Protein AF-A0A419H494-F1 (afdb_monomer)

Radius of gyration: 14.92 Å; Cα contacts (8 Å, |Δi|>4): 57; chains: 1; bounding box: 42×27×32 Å

Solvent-accessible surface area (backbone atoms only — not comparable to full-atom values): 4843 Å² total; per-residue (Å²): 132,89,84,78,73,80,77,49,71,51,44,52,52,36,52,50,50,53,51,53,32,54,75,70,70,46,65,64,51,77,48,67,52,97,83,49,76,66,48,46,71,37,46,57,69,58,50,75,75,38,88,85,79,71,65,78,72,90,52,85,55,79,79,80,87,68,86,82,76,83,85,129

Structure (mmCIF, N/CA/C/O backbone):
data_AF-A0A419H494-F1
#
_entry.id   AF-A0A419H494-F1
#
loop_
_atom_site.group_PDB
_atom_site.id
_atom_site.type_symbol
_atom_site.label_atom_id
_atom_site.label_alt_id
_atom_site.label_comp_id
_atom_site.label_asym_id
_atom_site.label_entity_id
_atom_site.label_seq_id
_atom_site.pdbx_PDB_ins_code
_atom_site.Cartn_x
_atom_site.Cartn_y
_atom_site.Cartn_z
_atom_site.occupancy
_atom_site.B_iso_or_equiv
_atom_site.auth_seq_id
_atom_site.auth_comp_id
_atom_site.auth_asym_id
_atom_site.auth_atom_id
_atom_site.pdbx_PDB_model_num
ATOM 1 N N . MET A 1 1 ? 24.271 -1.980 13.768 1.00 40.75 1 MET A N 1
ATOM 2 C CA . MET A 1 1 ? 22.823 -1.800 13.539 1.00 40.75 1 MET A CA 1
ATOM 3 C C . MET A 1 1 ? 22.242 -3.183 13.325 1.00 40.75 1 MET A C 1
ATOM 5 O O . MET A 1 1 ? 22.520 -3.783 12.299 1.00 40.75 1 MET A O 1
ATOM 9 N N . ASN A 1 2 ? 21.556 -3.734 14.325 1.00 40.44 2 ASN A N 1
ATOM 10 C CA . ASN A 1 2 ? 20.989 -5.081 14.237 1.00 40.44 2 ASN A CA 1
ATOM 11 C C . ASN A 1 2 ? 19.625 -4.997 13.549 1.00 40.44 2 ASN A C 1
ATOM 13 O O . ASN A 1 2 ? 18.608 -4.790 14.204 1.00 40.44 2 ASN A O 1
ATOM 17 N N . SER A 1 3 ? 19.607 -5.115 12.225 1.00 52.69 3 SER A N 1
ATOM 18 C CA . SER A 1 3 ? 18.383 -5.223 11.429 1.00 52.69 3 SER A CA 1
ATOM 19 C C . SER A 1 3 ? 17.861 -6.663 11.471 1.00 52.69 3 SER A C 1
ATOM 21 O O . SER A 1 3 ? 17.917 -7.376 10.477 1.00 52.69 3 SER A O 1
ATOM 23 N N . ASN A 1 4 ? 17.379 -7.095 12.637 1.00 51.56 4 ASN A N 1
ATOM 24 C CA . ASN A 1 4 ? 16.671 -8.367 12.807 1.00 51.56 4 ASN A CA 1
ATOM 25 C C . ASN A 1 4 ? 15.170 -8.108 12.996 1.00 51.56 4 ASN A C 1
ATOM 27 O O . ASN A 1 4 ? 14.574 -8.595 13.950 1.00 51.56 4 ASN A O 1
ATOM 31 N N . PHE A 1 5 ? 14.557 -7.324 12.108 1.00 58.22 5 PHE A N 1
ATOM 32 C CA . PHE A 1 5 ? 13.116 -7.446 11.900 1.00 58.22 5 PHE A CA 1
ATOM 33 C C . PHE A 1 5 ? 12.931 -8.595 10.908 1.00 58.22 5 PHE A C 1
ATOM 35 O O . PHE A 1 5 ? 13.243 -8.404 9.730 1.00 58.22 5 PHE A O 1
ATOM 42 N N . PRO A 1 6 ? 12.510 -9.800 11.338 1.00 61.25 6 PRO A N 1
ATOM 43 C CA . PRO A 1 6 ? 12.139 -10.833 10.390 1.00 61.25 6 PRO A CA 1
ATOM 44 C C . PRO A 1 6 ? 10.949 -10.300 9.594 1.00 61.25 6 PRO A C 1
ATOM 46 O O . PRO A 1 6 ? 9.840 -10.184 10.111 1.00 61.25 6 PRO A O 1
ATOM 49 N N . LEU A 1 7 ? 11.201 -9.920 8.341 1.00 67.06 7 LEU A N 1
ATOM 50 C CA . LEU A 1 7 ? 10.146 -9.625 7.383 1.00 67.06 7 LEU A CA 1
ATOM 51 C C . LEU A 1 7 ? 9.290 -10.885 7.274 1.00 67.06 7 LEU A C 1
ATOM 53 O O . LEU A 1 7 ? 9.739 -11.911 6.764 1.00 67.06 7 LEU A O 1
ATOM 57 N N . ASN A 1 8 ? 8.078 -10.823 7.818 1.00 81.44 8 ASN A N 1
ATOM 58 C CA . ASN A 1 8 ? 7.117 -11.900 7.669 1.00 81.44 8 ASN A CA 1
ATOM 59 C C . ASN A 1 8 ? 6.701 -12.012 6.187 1.00 81.44 8 ASN A C 1
ATOM 61 O O . ASN A 1 8 ? 6.903 -11.095 5.383 1.00 81.44 8 ASN A O 1
ATOM 65 N N . ASN A 1 9 ? 6.105 -13.147 5.820 1.00 84.62 9 ASN A N 1
ATOM 66 C CA . ASN A 1 9 ? 5.700 -13.394 4.434 1.00 84.62 9 ASN A CA 1
ATOM 67 C C . ASN A 1 9 ? 4.727 -12.324 3.907 1.00 84.62 9 ASN A C 1
ATOM 69 O O . ASN A 1 9 ? 4.812 -11.954 2.741 1.00 84.62 9 ASN A O 1
ATOM 73 N N . PHE A 1 10 ? 3.870 -11.758 4.768 1.00 86.94 10 PHE A N 1
ATOM 74 C CA . PHE A 1 10 ? 2.930 -10.707 4.374 1.00 86.94 10 PHE A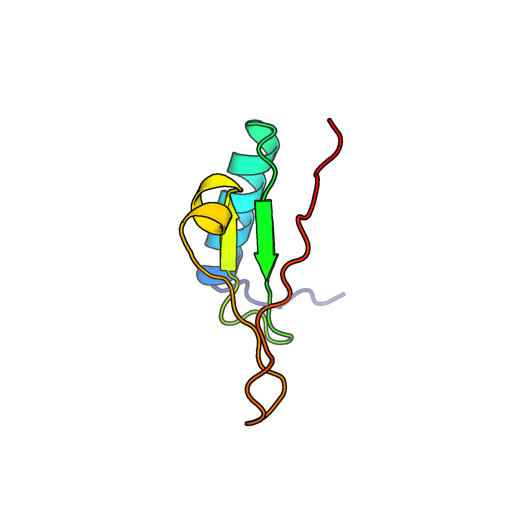 CA 1
ATOM 75 C C . PHE A 1 10 ? 3.642 -9.430 3.914 1.00 86.94 10 PHE A C 1
ATOM 77 O O . PHE A 1 10 ? 3.256 -8.841 2.904 1.00 86.94 10 PHE A O 1
ATOM 84 N N . CYS A 1 11 ? 4.707 -9.016 4.603 1.00 89.00 11 CYS A N 1
ATOM 85 C CA . CYS A 1 11 ? 5.520 -7.873 4.193 1.00 89.00 11 CYS A CA 1
ATOM 86 C C . CYS A 1 11 ? 6.227 -8.117 2.863 1.00 89.00 11 CYS A C 1
ATOM 88 O O . CYS A 1 11 ? 6.250 -7.228 2.015 1.00 89.00 11 CYS A O 1
ATOM 90 N N . LEU A 1 12 ? 6.783 -9.313 2.663 1.00 91.06 12 LEU A N 1
ATOM 91 C CA . LEU A 1 12 ? 7.444 -9.662 1.404 1.00 91.06 12 LEU A CA 1
ATOM 92 C C . LEU A 1 12 ? 6.454 -9.654 0.233 1.00 91.06 12 LEU A C 1
ATOM 94 O O . LEU A 1 12 ? 6.764 -9.108 -0.826 1.00 91.06 12 LEU A O 1
ATOM 98 N N . ASP A 1 13 ? 5.247 -10.180 0.437 1.00 92.31 13 ASP A N 1
ATOM 99 C CA . ASP A 1 13 ? 4.184 -10.148 -0.566 1.00 92.31 13 ASP A CA 1
ATOM 100 C C . ASP A 1 13 ? 3.713 -8.725 -0.875 1.00 92.31 13 ASP A C 1
ATOM 102 O O . ASP A 1 13 ? 3.520 -8.377 -2.043 1.00 92.31 13 ASP A O 1
ATOM 106 N N . ALA A 1 14 ? 3.580 -7.875 0.145 1.00 94.06 14 ALA A N 1
ATOM 107 C CA . ALA A 1 14 ? 3.242 -6.471 -0.045 1.00 94.06 14 ALA A CA 1
ATOM 108 C C . ALA A 1 14 ? 4.331 -5.729 -0.833 1.00 94.06 14 ALA A C 1
ATOM 110 O O . ALA A 1 14 ? 4.022 -5.043 -1.805 1.00 94.06 14 ALA A O 1
ATOM 111 N N . ILE A 1 15 ? 5.606 -5.906 -0.471 1.00 94.31 15 ILE A N 1
ATOM 112 C CA . ILE A 1 15 ? 6.744 -5.311 -1.188 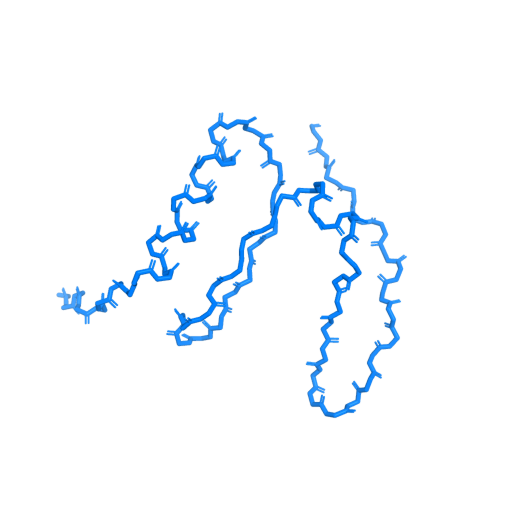1.00 94.31 15 ILE A CA 1
ATOM 113 C C . ILE A 1 15 ? 6.754 -5.766 -2.647 1.00 94.31 15 ILE A C 1
ATOM 115 O O . ILE A 1 15 ? 6.907 -4.939 -3.547 1.00 94.31 15 ILE A O 1
ATOM 119 N N . ARG A 1 16 ? 6.541 -7.062 -2.895 1.00 95.94 16 ARG A N 1
ATOM 120 C CA . ARG A 1 16 ? 6.456 -7.610 -4.249 1.00 95.94 16 ARG A CA 1
ATOM 121 C C . ARG A 1 16 ? 5.340 -6.944 -5.055 1.00 95.94 16 ARG A C 1
ATOM 123 O O . ARG A 1 16 ? 5.627 -6.430 -6.132 1.00 95.94 16 ARG A O 1
ATOM 130 N N . LYS A 1 17 ? 4.119 -6.859 -4.515 1.00 95.88 17 LYS A N 1
ATOM 131 C CA . LYS A 1 17 ? 2.995 -6.177 -5.183 1.00 95.88 17 LYS A CA 1
ATOM 132 C C . LYS A 1 17 ? 3.286 -4.705 -5.476 1.00 95.88 17 LYS A C 1
ATOM 134 O O . LYS A 1 17 ? 3.008 -4.231 -6.572 1.00 95.88 17 LYS A O 1
ATOM 139 N N . MET A 1 18 ? 3.866 -3.979 -4.519 1.00 96.25 18 MET A N 1
ATOM 140 C CA . MET A 1 18 ? 4.228 -2.569 -4.712 1.00 96.25 18 MET A CA 1
ATOM 141 C C . MET A 1 18 ? 5.262 -2.397 -5.830 1.00 96.25 18 MET A C 1
ATOM 143 O O . MET A 1 18 ? 5.130 -1.493 -6.654 1.00 96.25 18 MET A O 1
ATOM 147 N N . ASN A 1 19 ? 6.259 -3.283 -5.898 1.00 97.25 19 ASN A N 1
ATOM 148 C CA . ASN A 1 19 ? 7.259 -3.270 -6.964 1.00 97.25 19 ASN A CA 1
ATOM 149 C C . ASN A 1 19 ? 6.644 -3.606 -8.331 1.00 97.25 19 ASN A C 1
ATOM 151 O O . ASN A 1 19 ? 6.965 -2.943 -9.315 1.00 97.25 19 ASN A O 1
ATOM 155 N N . GLU A 1 20 ? 5.744 -4.591 -8.396 1.00 97.62 20 GLU A N 1
ATOM 156 C CA . GLU A 1 20 ? 5.010 -4.947 -9.617 1.00 97.62 20 GLU A CA 1
ATOM 157 C C . GLU A 1 20 ? 4.178 -3.760 -10.130 1.00 97.62 20 GLU A C 1
ATOM 159 O O . GLU A 1 20 ? 4.299 -3.369 -11.294 1.00 97.62 20 GLU A O 1
ATOM 164 N N . TYR A 1 21 ? 3.393 -3.121 -9.259 1.00 96.25 21 TYR A N 1
ATOM 165 C CA . TYR A 1 21 ? 2.596 -1.946 -9.620 1.00 96.25 21 TYR A CA 1
ATOM 166 C C . TYR A 1 21 ? 3.469 -0.752 -10.025 1.00 96.25 21 TYR A C 1
ATOM 168 O O . TYR A 1 21 ? 3.187 -0.095 -11.030 1.00 96.25 21 TYR A O 1
ATOM 176 N N . GLY A 1 22 ? 4.573 -0.515 -9.312 1.00 94.88 22 GLY A N 1
ATOM 177 C CA . GLY A 1 22 ? 5.548 0.518 -9.657 1.00 94.88 22 GLY A CA 1
ATOM 178 C C . GLY A 1 22 ? 6.188 0.298 -11.031 1.00 94.88 22 GLY A C 1
ATOM 179 O O . GLY A 1 22 ? 6.270 1.235 -11.826 1.00 94.88 22 GLY A O 1
ATOM 180 N N . ALA A 1 23 ? 6.572 -0.941 -11.354 1.00 97.31 23 ALA A N 1
ATOM 181 C CA . ALA A 1 23 ? 7.135 -1.297 -12.658 1.00 97.31 23 ALA A CA 1
ATOM 182 C C . ALA A 1 23 ? 6.140 -1.053 -13.807 1.00 97.31 23 ALA A C 1
ATOM 184 O O . ALA A 1 23 ? 6.532 -0.601 -14.884 1.00 97.31 23 ALA A O 1
ATOM 185 N N . MET A 1 24 ? 4.849 -1.288 -13.560 1.00 95.81 24 MET A N 1
ATOM 186 C CA . MET A 1 24 ? 3.767 -1.032 -14.516 1.00 95.81 24 MET A CA 1
ATOM 187 C C . MET A 1 24 ? 3.299 0.433 -14.547 1.00 95.81 24 MET A C 1
ATOM 189 O O . MET A 1 24 ? 2.427 0.770 -15.345 1.00 95.81 24 MET A O 1
ATOM 193 N N . ARG A 1 25 ? 3.867 1.315 -13.708 1.00 94.12 25 ARG A N 1
ATOM 194 C CA . ARG A 1 25 ? 3.418 2.709 -13.512 1.00 94.12 25 ARG A CA 1
ATOM 195 C C . ARG A 1 25 ? 1.942 2.820 -13.113 1.00 94.12 25 ARG A C 1
ATOM 197 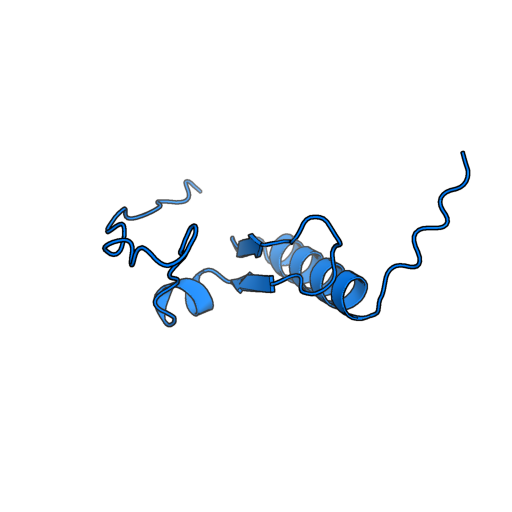O O . ARG A 1 25 ? 1.263 3.780 -13.472 1.00 94.12 25 ARG A O 1
ATOM 204 N N . VAL A 1 26 ? 1.452 1.842 -12.358 1.00 91.75 26 VAL A N 1
ATOM 205 C CA . VAL A 1 26 ? 0.086 1.814 -11.833 1.00 91.75 26 VAL A CA 1
ATOM 206 C C . VAL A 1 26 ? 0.077 2.501 -10.468 1.00 91.75 26 VAL A C 1
ATOM 208 O O . VAL A 1 26 ? 0.818 2.074 -9.584 1.00 91.75 26 VAL A O 1
ATOM 211 N N . PRO A 1 27 ? -0.744 3.542 -10.246 1.00 91.38 27 PRO A N 1
ATOM 212 C CA . PRO A 1 27 ? -0.941 4.088 -8.911 1.00 91.38 27 PRO A CA 1
ATOM 213 C C . PRO A 1 27 ? -1.620 3.056 -8.005 1.00 91.38 27 PRO A C 1
ATOM 215 O O . PRO A 1 27 ? -2.542 2.343 -8.422 1.00 91.38 27 PRO A O 1
ATOM 218 N N . PHE A 1 28 ? -1.181 2.991 -6.752 1.00 93.38 28 PHE A N 1
ATOM 219 C CA . PHE A 1 28 ? -1.698 2.045 -5.770 1.00 93.38 28 PHE A CA 1
ATOM 220 C C . PHE A 1 28 ? -1.780 2.664 -4.372 1.00 93.38 28 PHE A C 1
ATOM 222 O O . PHE A 1 28 ? -1.058 3.607 -4.043 1.00 93.38 28 PHE A O 1
ATOM 229 N N . LEU A 1 29 ? -2.667 2.112 -3.546 1.00 91.12 29 LEU A N 1
ATOM 230 C CA . LEU A 1 29 ? -2.786 2.401 -2.122 1.00 91.12 29 LEU A CA 1
ATOM 231 C C . LEU A 1 29 ? -2.075 1.312 -1.326 1.00 91.12 29 LEU A C 1
ATOM 233 O O . LEU A 1 29 ? -2.314 0.123 -1.533 1.00 91.12 29 LEU A O 1
ATOM 237 N N . PHE A 1 30 ? -1.248 1.736 -0.380 1.00 92.31 30 PHE A N 1
ATOM 238 C CA . PHE A 1 30 ? -0.613 0.863 0.593 1.00 92.31 30 PHE A CA 1
ATOM 239 C C . PHE A 1 30 ? -0.998 1.299 2.007 1.00 92.31 30 PHE A C 1
ATOM 241 O O . PHE A 1 30 ? -0.903 2.481 2.341 1.00 92.31 30 PHE A O 1
ATOM 248 N N . ILE A 1 31 ? -1.445 0.344 2.823 1.00 89.75 31 ILE A N 1
ATOM 249 C CA . ILE A 1 31 ? -1.787 0.536 4.235 1.00 89.75 31 ILE A CA 1
ATOM 250 C C . ILE A 1 31 ? -1.014 -0.492 5.051 1.00 89.75 31 ILE A C 1
ATOM 252 O O . ILE A 1 31 ? -0.976 -1.673 4.715 1.00 89.75 31 ILE A O 1
ATOM 256 N N . VAL A 1 32 ? -0.411 -0.034 6.139 1.00 88.44 32 VAL A N 1
ATOM 257 C CA . VAL A 1 32 ? 0.448 -0.824 7.017 1.00 88.44 32 VAL A CA 1
ATOM 258 C C . VAL A 1 32 ? 0.157 -0.423 8.456 1.0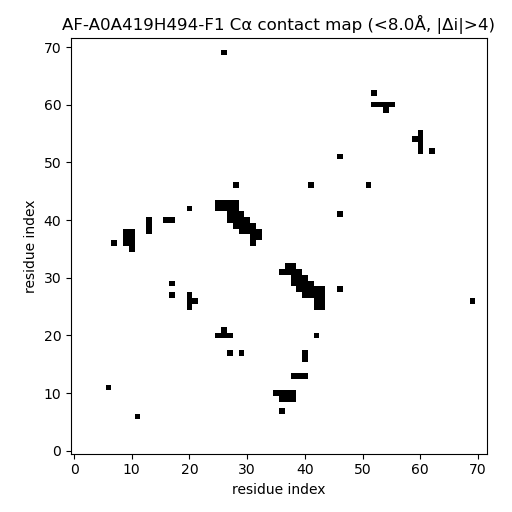0 88.44 32 VAL A C 1
ATOM 260 O O . VAL A 1 32 ? 0.037 0.763 8.764 1.00 88.44 32 VAL A O 1
ATOM 263 N N . ASP A 1 33 ? 0.007 -1.420 9.324 1.00 83.94 33 ASP A N 1
ATOM 264 C CA . ASP A 1 33 ? -0.046 -1.207 10.767 1.00 83.94 33 ASP A CA 1
ATOM 265 C C . ASP A 1 33 ? 1.369 -1.031 11.347 1.00 83.94 33 ASP A C 1
ATOM 267 O O . ASP A 1 33 ? 2.360 -1.395 10.716 1.00 83.94 33 ASP A O 1
ATOM 271 N N . PHE A 1 34 ? 1.469 -0.463 12.550 1.00 82.88 34 PHE A N 1
ATOM 272 C CA . PHE A 1 34 ? 2.757 -0.192 13.202 1.00 82.88 34 PHE A CA 1
ATOM 273 C C . PHE A 1 34 ? 3.637 -1.448 13.355 1.00 82.88 34 PHE A C 1
ATOM 275 O O . PHE A 1 34 ? 4.856 -1.361 13.235 1.00 82.88 34 PHE A O 1
ATOM 282 N N . GLU A 1 35 ? 3.021 -2.611 13.563 1.00 84.75 35 GLU A N 1
ATOM 283 C CA . GLU A 1 35 ? 3.698 -3.900 13.744 1.00 84.75 35 GLU A CA 1
ATOM 284 C C . GLU A 1 35 ? 3.972 -4.623 12.408 1.00 84.75 35 GLU A C 1
ATOM 286 O O . GLU A 1 35 ? 4.597 -5.682 12.383 1.00 84.75 35 GLU A O 1
ATOM 291 N N . MET A 1 36 ? 3.506 -4.067 11.285 1.00 82.81 36 MET A N 1
ATOM 292 C CA . MET A 1 36 ? 3.591 -4.623 9.933 1.00 82.81 36 MET A CA 1
ATOM 293 C C . MET A 1 36 ? 3.021 -6.050 9.801 1.00 82.81 36 MET A C 1
ATOM 295 O O . MET A 1 36 ? 3.497 -6.861 9.003 1.00 82.81 36 MET A O 1
ATOM 299 N N . ASN A 1 37 ? 1.986 -6.388 10.569 1.00 85.06 37 ASN A N 1
ATOM 300 C CA . ASN A 1 37 ? 1.425 -7.743 10.559 1.00 85.06 37 ASN A CA 1
ATOM 301 C C . ASN A 1 37 ? 0.452 -7.981 9.403 1.00 85.06 37 ASN A C 1
ATOM 303 O O . ASN A 1 37 ? 0.333 -9.111 8.924 1.00 85.06 37 ASN A O 1
ATOM 307 N N . LYS A 1 38 ? -0.270 -6.943 8.966 1.00 85.81 38 LYS A N 1
ATOM 308 C CA . LYS A 1 38 ? -1.288 -7.055 7.911 1.00 85.81 38 LYS A CA 1
ATOM 309 C C . LYS A 1 38 ? -1.171 -5.926 6.884 1.00 85.81 38 LYS A C 1
ATOM 311 O O . LYS A 1 38 ? -2.084 -5.106 6.773 1.00 85.81 38 LYS A O 1
ATOM 316 N N . PRO A 1 39 ? -0.064 -5.859 6.127 1.00 91.19 39 PRO A N 1
ATOM 317 C CA . PRO A 1 39 ? 0.050 -4.901 5.041 1.00 91.19 39 PRO A CA 1
ATOM 318 C C . PRO A 1 39 ? -0.994 -5.182 3.949 1.00 91.19 39 PRO A C 1
ATOM 320 O O . PRO A 1 39 ? -1.218 -6.327 3.554 1.00 91.19 39 PRO A O 1
ATOM 323 N N . ILE A 1 40 ? -1.613 -4.122 3.439 1.00 91.31 40 ILE A N 1
ATOM 324 C CA . ILE A 1 40 ? -2.606 -4.156 2.363 1.00 91.31 40 ILE A CA 1
ATOM 325 C C . ILE A 1 40 ? -2.072 -3.321 1.203 1.00 91.31 40 ILE A C 1
ATOM 327 O O . ILE A 1 40 ? -1.680 -2.174 1.401 1.00 91.31 40 ILE A O 1
ATOM 331 N N . VAL A 1 41 ? -2.084 -3.884 -0.007 1.00 93.44 41 VAL A N 1
ATOM 332 C CA . VAL A 1 41 ? -1.702 -3.200 -1.252 1.00 93.44 41 VAL A CA 1
ATOM 333 C C . VAL A 1 41 ? -2.827 -3.391 -2.265 1.00 93.44 41 VAL A C 1
ATOM 335 O O . VAL A 1 41 ? -3.144 -4.534 -2.603 1.00 93.44 41 VAL A O 1
ATOM 338 N N . LEU A 1 42 ? -3.418 -2.290 -2.732 1.00 91.56 42 LEU A N 1
ATOM 339 C CA . LEU A 1 42 ? -4.537 -2.265 -3.680 1.00 91.56 42 LEU A CA 1
ATOM 340 C C . LEU A 1 42 ? -4.207 -1.350 -4.861 1.00 91.56 42 LEU A C 1
ATOM 342 O O . LEU A 1 42 ? -3.777 -0.213 -4.668 1.00 91.56 42 LEU A O 1
ATOM 346 N N . SER A 1 43 ? -4.433 -1.823 -6.080 1.00 90.38 43 SER A N 1
ATOM 347 C CA . SER A 1 43 ? -4.388 -1.014 -7.301 1.00 90.38 43 SER A CA 1
ATOM 348 C C . SER A 1 43 ? -5.554 -0.023 -7.3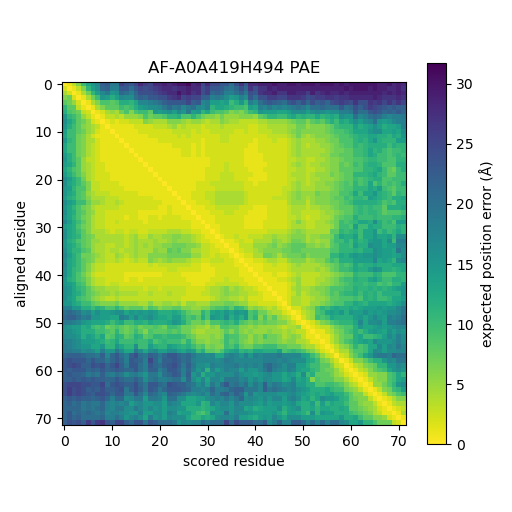58 1.00 90.38 43 SER A C 1
ATOM 350 O O . SER A 1 43 ? -6.559 -0.172 -6.663 1.00 90.38 43 SER A O 1
ATOM 352 N N . THR A 1 44 ? -5.448 0.988 -8.221 1.00 84.69 44 THR A N 1
ATOM 353 C CA . THR A 1 44 ? -6.521 1.983 -8.409 1.00 84.69 44 THR A CA 1
ATOM 354 C C . THR A 1 44 ? -7.865 1.346 -8.794 1.00 84.69 44 THR A C 1
ATOM 356 O O . THR A 1 44 ? -8.908 1.772 -8.294 1.00 84.69 44 THR A O 1
ATOM 359 N N . ASP A 1 45 ? -7.850 0.283 -9.599 1.00 85.19 45 ASP A N 1
ATOM 360 C CA . ASP A 1 45 ? -9.066 -0.431 -10.000 1.00 85.19 45 ASP A CA 1
ATOM 361 C C . ASP A 1 45 ? -9.707 -1.157 -8.807 1.00 85.19 45 ASP A C 1
ATOM 363 O O . ASP A 1 45 ? -10.915 -1.041 -8.581 1.00 85.19 45 ASP A O 1
ATOM 367 N N . GLU A 1 46 ? -8.895 -1.814 -7.973 1.00 84.12 46 GLU A N 1
ATOM 368 C CA . GLU A 1 46 ? -9.349 -2.475 -6.742 1.00 84.12 46 GLU A CA 1
ATOM 369 C C . GLU A 1 46 ? -9.921 -1.475 -5.723 1.00 84.12 46 GLU A C 1
ATOM 371 O O . GLU A 1 46 ? -10.861 -1.808 -5.004 1.00 84.12 46 GLU A O 1
ATOM 376 N N . ILE A 1 47 ? -9.396 -0.247 -5.667 1.00 82.69 47 ILE A N 1
ATOM 377 C CA . ILE A 1 47 ? -9.926 0.839 -4.820 1.00 82.69 47 ILE A CA 1
ATOM 378 C C . ILE A 1 47 ? -11.293 1.297 -5.336 1.00 82.69 47 ILE A C 1
ATOM 380 O O . ILE A 1 47 ? -12.198 1.538 -4.545 1.00 82.69 47 ILE A O 1
ATOM 384 N N . SER A 1 48 ? -11.469 1.424 -6.651 1.00 72.94 48 SER A N 1
ATOM 385 C CA . SER A 1 48 ? -12.737 1.893 -7.222 1.00 72.94 48 SER A CA 1
ATOM 386 C C . SER A 1 48 ? -13.892 0.902 -7.016 1.00 72.94 48 SER A C 1
ATOM 388 O O . SER A 1 48 ? -15.035 1.322 -6.834 1.00 72.94 48 SER A O 1
ATOM 390 N N . GLY A 1 49 ? -13.593 -0.403 -7.007 1.00 65.88 49 GLY A N 1
ATOM 391 C CA . GLY A 1 49 ? -14.577 -1.466 -6.791 1.00 65.88 49 GLY A CA 1
ATOM 392 C C . GLY A 1 49 ? -14.870 -1.767 -5.319 1.00 65.88 49 GLY A C 1
ATOM 393 O O . GLY A 1 49 ? -15.960 -2.235 -4.993 1.00 65.88 49 GLY A O 1
ATOM 394 N N . ASN A 1 50 ? -13.929 -1.479 -4.417 1.00 63.44 50 ASN A N 1
ATOM 395 C CA . ASN A 1 50 ? -14.081 -1.720 -2.988 1.00 63.44 50 ASN A CA 1
ATOM 396 C C . ASN A 1 50 ? -14.317 -0.390 -2.269 1.00 63.44 50 ASN A C 1
ATOM 398 O O . ASN A 1 50 ? -13.441 0.463 -2.234 1.00 63.44 50 ASN A O 1
ATOM 402 N N . ASN A 1 51 ? -15.477 -0.202 -1.637 1.00 71.06 51 ASN A N 1
ATOM 403 C CA . ASN A 1 51 ? -15.694 0.946 -0.752 1.00 71.06 51 ASN A CA 1
ATOM 404 C C . ASN A 1 51 ? -14.721 0.880 0.439 1.00 71.06 51 ASN A C 1
ATOM 406 O O . ASN A 1 51 ? -15.032 0.268 1.462 1.00 71.06 51 ASN A O 1
ATOM 410 N N . ILE A 1 52 ? -13.549 1.503 0.314 1.00 74.88 52 ILE A N 1
ATOM 411 C CA . ILE A 1 52 ? -12.548 1.545 1.379 1.00 74.88 52 ILE A CA 1
ATOM 412 C C . ILE A 1 52 ? -13.070 2.459 2.485 1.00 74.88 52 ILE A C 1
ATOM 414 O O . ILE A 1 52 ? -13.253 3.662 2.296 1.00 74.88 52 ILE A O 1
ATOM 418 N N . ARG A 1 53 ? -13.317 1.866 3.652 1.00 74.50 53 ARG A N 1
ATOM 419 C CA . ARG A 1 53 ? -13.752 2.555 4.867 1.00 74.50 53 ARG A CA 1
ATOM 420 C C . ARG A 1 53 ? -12.651 2.448 5.911 1.00 74.50 53 ARG A C 1
ATOM 422 O O . ARG A 1 53 ? -11.998 1.414 6.018 1.00 74.50 53 AR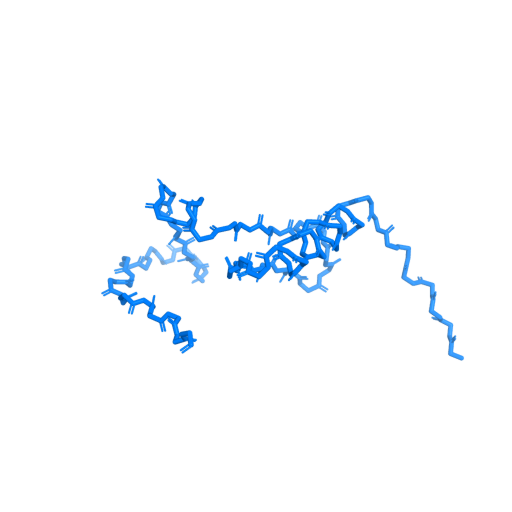G A O 1
ATOM 429 N N . PHE A 1 54 ? -12.467 3.505 6.689 1.00 68.88 54 PHE A N 1
ATOM 430 C CA . PHE A 1 54 ? -11.614 3.482 7.871 1.00 68.88 54 PHE A CA 1
ATOM 431 C C . PHE A 1 54 ? -12.439 3.931 9.074 1.00 68.88 54 PHE A C 1
ATOM 433 O O . PHE A 1 54 ? -13.325 4.768 8.925 1.00 68.88 54 PHE A O 1
ATOM 440 N N . ALA A 1 55 ? -12.153 3.371 10.246 1.00 69.69 55 ALA A N 1
ATOM 441 C CA . ALA A 1 55 ? -12.744 3.774 11.515 1.00 69.69 55 ALA A CA 1
ATOM 442 C C . ALA A 1 55 ? -11.626 3.985 12.535 1.00 69.69 55 ALA A C 1
ATOM 444 O O . ALA A 1 55 ? -10.670 3.211 12.587 1.00 69.69 55 ALA A O 1
ATOM 445 N N . ILE A 1 56 ? -11.733 5.052 13.324 1.00 69.94 56 ILE A N 1
ATOM 446 C CA . ILE A 1 56 ? -10.833 5.322 14.447 1.00 69.94 56 ILE A CA 1
ATOM 447 C C . ILE A 1 56 ? -11.681 5.157 15.713 1.00 69.94 56 ILE A C 1
ATOM 449 O O . ILE A 1 56 ? -12.456 6.045 16.064 1.00 69.94 56 ILE A O 1
ATOM 453 N N . GLY A 1 57 ? -11.579 3.992 16.362 1.00 70.44 57 GLY A N 1
ATOM 454 C CA . GLY A 1 57 ? -12.501 3.576 17.431 1.00 70.44 57 GLY A CA 1
ATOM 455 C C . GLY A 1 57 ? -13.848 3.053 16.901 1.00 70.44 57 GLY A C 1
ATOM 456 O O . GLY A 1 57 ? -13.967 2.738 15.722 1.00 70.44 57 GLY A O 1
ATOM 457 N N . GLU A 1 58 ? -14.870 2.961 17.763 1.00 63.91 58 GLU A N 1
ATOM 458 C CA . GLU A 1 58 ? -16.222 2.467 17.405 1.00 63.91 58 GLU A CA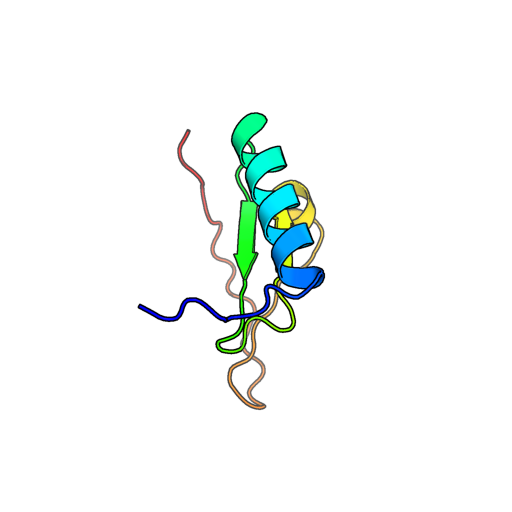 1
ATOM 459 C C . GLU A 1 58 ? -17.096 3.493 16.667 1.00 63.91 58 GLU A C 1
ATOM 461 O O . GLU A 1 58 ? -18.233 3.206 16.299 1.00 63.91 58 GLU A O 1
ATOM 466 N N . LYS A 1 59 ? -16.601 4.715 16.450 1.00 60.44 59 LYS A N 1
ATOM 467 C CA . LYS A 1 59 ? -17.372 5.723 15.727 1.00 60.44 59 LYS A CA 1
ATOM 468 C C . LYS A 1 59 ? -17.318 5.404 14.240 1.00 60.44 59 LYS A C 1
ATOM 470 O O . LYS A 1 59 ? -16.283 5.600 13.604 1.00 60.44 59 LYS A O 1
ATOM 475 N N . GLU A 1 60 ? -18.438 4.933 13.698 1.00 59.81 60 GLU A N 1
ATOM 476 C CA . GLU A 1 60 ? -18.642 4.911 12.254 1.00 59.81 60 GLU A CA 1
ATOM 477 C C . GLU A 1 60 ? -18.360 6.310 11.704 1.00 59.81 60 GLU A C 1
ATOM 479 O O . GLU A 1 60 ? -18.922 7.314 12.151 1.00 59.81 60 GLU A O 1
ATOM 484 N N . VAL A 1 61 ? -17.421 6.379 10.769 1.00 63.50 61 VAL A N 1
ATOM 485 C CA . VAL A 1 61 ? -17.084 7.610 10.066 1.00 63.50 61 VAL A CA 1
ATOM 486 C C . VAL A 1 61 ? -17.804 7.550 8.731 1.00 63.50 61 VAL A C 1
ATOM 488 O O . VAL A 1 61 ? -17.623 6.602 7.964 1.00 63.50 61 VAL A O 1
ATOM 491 N N . GLU A 1 62 ? -18.641 8.555 8.477 1.00 65.00 62 GLU A N 1
ATOM 492 C CA . GLU A 1 62 ? -19.291 8.759 7.183 1.00 65.00 62 GLU A CA 1
ATOM 493 C C . GLU A 1 62 ? -18.246 8.659 6.055 1.00 65.00 62 GLU A C 1
ATOM 495 O O . GLU A 1 62 ? -17.148 9.221 6.188 1.00 65.00 62 GLU A O 1
ATOM 500 N N . PRO A 1 63 ? -18.542 7.956 4.946 1.00 61.66 63 PRO A N 1
ATOM 501 C CA . PRO A 1 63 ? -17.603 7.806 3.845 1.00 61.66 63 PRO A CA 1
ATOM 502 C C . PRO A 1 63 ? -17.118 9.173 3.358 1.00 61.66 63 PRO A C 1
ATOM 504 O O . PRO A 1 63 ? -17.907 10.015 2.925 1.00 61.66 63 PRO A O 1
ATOM 507 N N . ILE A 1 64 ? -15.803 9.396 3.380 1.00 59.75 64 ILE A N 1
ATOM 508 C CA . ILE A 1 64 ? -15.228 10.606 2.794 1.00 59.75 64 ILE A CA 1
ATOM 509 C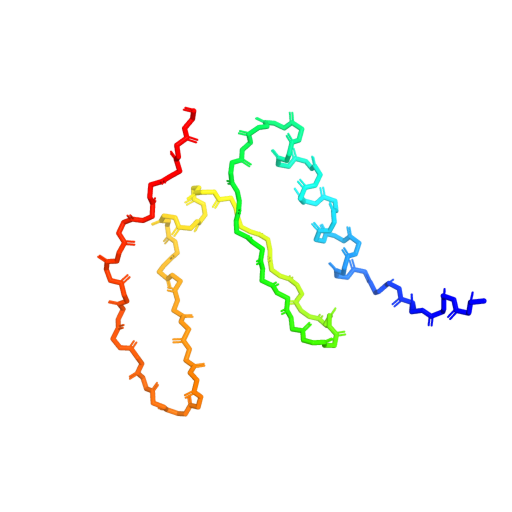 C . ILE A 1 64 ? -15.377 10.493 1.272 1.00 59.75 64 ILE A C 1
ATOM 511 O O . ILE A 1 64 ? -14.564 9.859 0.606 1.00 59.75 64 ILE A O 1
ATOM 515 N N . GLN A 1 65 ? -16.395 11.142 0.700 1.00 55.88 65 GLN A N 1
ATOM 516 C CA . GLN A 1 65 ? -16.575 11.269 -0.753 1.00 55.88 65 GLN A CA 1
ATOM 517 C C . GLN A 1 65 ? -15.578 12.272 -1.365 1.00 55.88 65 GLN A C 1
ATOM 519 O O . GLN A 1 65 ? -15.953 13.200 -2.084 1.00 55.88 65 GLN A O 1
ATOM 524 N N . LYS A 1 66 ? -14.282 12.135 -1.076 1.00 57.41 66 LYS A N 1
ATOM 525 C CA . LYS A 1 66 ? -13.246 12.910 -1.766 1.00 57.41 66 LYS A CA 1
ATOM 526 C C . LYS A 1 66 ? -12.722 1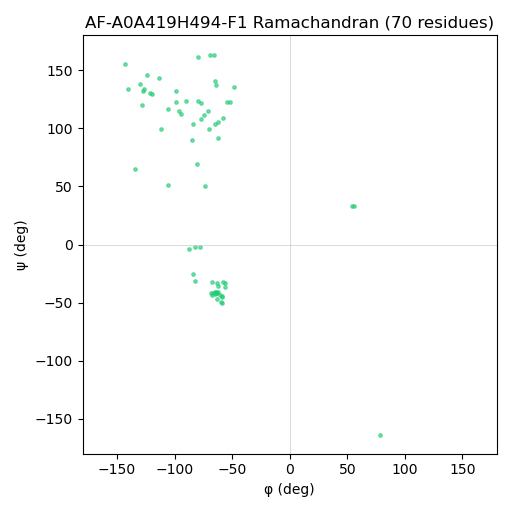2.084 -2.928 1.00 57.41 66 LYS A C 1
ATOM 528 O O . LYS A 1 66 ? -12.048 11.081 -2.727 1.00 57.41 66 LYS A O 1
ATOM 533 N N . LYS A 1 67 ? -13.000 12.535 -4.154 1.00 59.31 67 LYS A N 1
ATOM 534 C CA . LYS A 1 67 ? -12.333 12.011 -5.350 1.00 59.31 67 LYS A CA 1
ATOM 535 C C . LYS A 1 67 ? -10.845 12.360 -5.278 1.00 59.31 67 LYS A C 1
ATOM 537 O O . LYS A 1 67 ? -10.465 13.509 -5.516 1.00 59.31 67 LYS A O 1
ATOM 542 N N . ILE A 1 68 ? -10.013 11.379 -4.941 1.00 64.88 68 ILE A N 1
ATOM 543 C CA . ILE A 1 68 ? -8.556 11.503 -5.012 1.00 64.88 68 ILE A CA 1
ATOM 544 C C . ILE A 1 68 ? -8.177 11.442 -6.492 1.00 64.88 68 ILE A C 1
ATOM 546 O O . ILE A 1 68 ? -8.349 10.415 -7.139 1.00 64.88 68 ILE A O 1
ATOM 550 N N . HIS A 1 69 ? -7.710 12.562 -7.040 1.00 66.38 69 HIS A N 1
ATOM 551 C CA . HIS A 1 69 ? -7.195 12.618 -8.405 1.00 66.38 69 HIS A CA 1
ATOM 552 C C . HIS A 1 69 ? -5.678 12.469 -8.358 1.00 66.38 69 HIS A C 1
ATOM 554 O O . HIS A 1 69 ? -4.982 13.344 -7.839 1.00 66.38 69 HIS A O 1
ATOM 560 N N . PHE A 1 70 ? -5.169 11.375 -8.914 1.00 61.47 70 PHE A N 1
ATOM 561 C CA . PHE A 1 70 ? -3.744 11.228 -9.180 1.00 61.47 70 PHE A CA 1
ATOM 562 C C . PHE A 1 70 ? -3.411 12.047 -10.431 1.00 61.47 70 PHE A C 1
ATOM 564 O O . PHE A 1 70 ? -4.026 11.854 -11.479 1.00 61.47 70 PHE A O 1
ATOM 571 N N . LYS A 1 71 ? -2.489 13.008 -10.315 1.00 58.56 71 LYS A N 1
ATOM 572 C CA . LYS A 1 71 ? -1.974 13.742 -11.478 1.00 58.56 71 LYS A CA 1
ATOM 573 C C . LYS A 1 71 ? -0.918 12.878 -12.167 1.00 58.56 71 LYS A C 1
ATOM 575 O O . LYS A 1 71 ? 0.036 12.470 -11.509 1.00 58.56 71 LYS A O 1
ATOM 580 N N . THR A 1 72 ? -1.124 12.604 -13.452 1.00 51.75 72 THR A N 1
ATOM 581 C CA . THR A 1 72 ? -0.128 12.039 -14.378 1.00 51.75 72 THR A CA 1
ATOM 582 C C . THR A 1 72 ? 0.834 13.100 -14.874 1.00 51.75 72 THR A C 1
ATOM 584 O O . THR A 1 72 ? 0.348 14.229 -15.121 1.00 51.75 72 THR A O 1
#

Nearest PDB structures (foldseek):
  3ukr-assembly1_A  TM=3.840E-01  e=5.275E+00  Bos taurus
  7odt-assembly1_a  TM=3.395E-01  e=7.913E+00  Homo sapiens

Foldseek 3Di:
DPPPPPCDPQNVVQVVLVVVCVVVVFDWDWDADPSRPHIDIGTPVRPVPDQDADDDPPDGDDRPPDDDDDDD

pLDDT: mean 77.73, std 15.54, range [40.44, 97.62]

Secondary structure (DSSP, 8-state):
--------HHHHHHHHHHHHHHHTT--EEEE--TT-SS-EEEEHHHHHHS-----SSS-PPPP---------

Sequence (72 aa):
MNSNFPLNNFCLDAIRKMNEYGAMRVPFLFIVDFEMNKPIVLSTDEISGNNIRFAIGEKEVEPIQKKIHFKT

Mean predicted aligned error: 9.58 Å